Protein AF-A0A257YH08-F1 (afdb_monomer_lite)

Foldseek 3Di:
DDDDDDDDPDPPPPPPPPPPPCLAAPCVVLLVLLLLLLLLVVLQVVLVQLFWQFAPPPCVNVVSLVVSQVVRVVRNHDNVRSVVSNVVSNVVNVVVLCVLVCVLVPDDDLVVSLVSLVVSLVVSLVSLVVLCVDPVSVVGTPPDGDSPPSSVVSSVVVNVVSVVVPDDD

Secondary structure (DSSP, 8-state):
--------------------------HHHHHHHHHHHHHHHHHHHHHHHTT-EE---TTHHHHHHHHHHHHHHHTT--HHHHHHHHHHHHHHHHHHHHHHHHGGGG--SHHHHHHHHHHHHHHHHHHHHHHHHSTTGGGTEETTS-TTHHHHHHHHHHHHHHHHHT---

Radius of gyration: 27.91 Å; chains: 1; bounding box: 84×29×98 Å

Structure (mmCIF, N/CA/C/O backbone):
data_AF-A0A257YH08-F1
#
_entry.id   AF-A0A257YH08-F1
#
loop_
_atom_site.group_PDB
_atom_site.id
_atom_site.type_symbol
_atom_site.label_atom_id
_atom_site.label_alt_id
_atom_site.label_comp_id
_atom_site.label_asym_id
_atom_site.label_entity_id
_atom_site.label_seq_id
_atom_site.pdbx_PDB_ins_code
_atom_site.Cartn_x
_atom_site.Cartn_y
_atom_site.Cartn_z
_atom_site.occupancy
_atom_site.B_iso_or_equiv
_atom_site.auth_seq_id
_atom_site.auth_comp_id
_atom_site.auth_asym_id
_atom_site.auth_atom_id
_atom_site.pdbx_PDB_model_num
ATOM 1 N N . MET A 1 1 ? 56.933 15.495 -69.573 1.00 39.19 1 MET A N 1
ATOM 2 C CA . MET A 1 1 ? 57.792 15.707 -68.384 1.00 39.19 1 MET A CA 1
ATOM 3 C C . MET A 1 1 ? 56.895 16.272 -67.289 1.00 39.19 1 MET A C 1
ATOM 5 O O . MET A 1 1 ? 56.288 17.299 -67.522 1.00 39.19 1 MET A O 1
ATOM 9 N N . ARG A 1 2 ? 56.463 15.419 -66.350 1.00 40.62 2 ARG A N 1
ATOM 10 C CA . ARG A 1 2 ? 56.891 15.380 -64.932 1.00 40.62 2 ARG A CA 1
ATOM 11 C C . ARG A 1 2 ? 56.493 16.626 -64.122 1.00 40.62 2 ARG A C 1
ATOM 13 O O . ARG A 1 2 ? 57.029 17.695 -64.365 1.00 40.62 2 ARG A O 1
ATOM 20 N N . GLY A 1 3 ? 55.645 16.417 -63.110 1.00 36.88 3 GLY A N 1
ATOM 21 C CA . GLY A 1 3 ? 55.400 17.361 -62.016 1.00 36.88 3 GLY A CA 1
ATOM 22 C C . GLY A 1 3 ? 54.177 16.992 -61.170 1.00 36.88 3 GLY A C 1
ATOM 23 O O . GLY A 1 3 ? 53.113 17.558 -61.372 1.00 36.88 3 GLY A O 1
ATOM 24 N N . ILE A 1 4 ? 54.330 16.021 -60.264 1.00 46.62 4 ILE A N 1
ATOM 25 C CA . ILE A 1 4 ? 53.378 15.654 -59.199 1.00 46.62 4 ILE A CA 1
ATOM 26 C C . ILE A 1 4 ? 53.856 16.317 -57.901 1.00 46.62 4 ILE A C 1
ATOM 28 O O . ILE A 1 4 ? 54.990 16.039 -57.518 1.00 46.62 4 ILE A O 1
ATOM 32 N N . THR A 1 5 ? 52.997 17.075 -57.205 1.00 43.06 5 THR A N 1
ATOM 33 C CA . THR A 1 5 ? 53.038 17.318 -55.737 1.00 43.06 5 THR A CA 1
ATOM 34 C C . THR A 1 5 ? 51.740 18.039 -55.333 1.00 43.06 5 THR A C 1
ATOM 36 O O . THR A 1 5 ? 51.463 19.104 -55.864 1.00 43.06 5 THR A O 1
ATOM 39 N N . GLY A 1 6 ? 50.802 17.421 -54.599 1.00 37.12 6 GLY A N 1
ATOM 40 C CA . GLY A 1 6 ? 50.753 17.354 -53.122 1.00 37.12 6 GLY A CA 1
ATOM 41 C C . GLY A 1 6 ? 49.964 18.570 -52.584 1.00 37.12 6 GLY A C 1
ATOM 42 O O . GLY A 1 6 ? 50.273 19.682 -52.969 1.00 37.12 6 GLY A O 1
ATOM 43 N N . ALA A 1 7 ? 48.922 18.498 -51.753 1.00 40.50 7 ALA A N 1
ATOM 44 C CA . ALA A 1 7 ? 48.594 17.555 -50.696 1.00 40.50 7 ALA A CA 1
ATOM 45 C C . ALA A 1 7 ? 47.072 17.537 -50.431 1.00 40.50 7 ALA A C 1
ATOM 47 O O . ALA A 1 7 ? 46.417 18.578 -50.424 1.00 40.50 7 ALA A O 1
ATOM 48 N N . ILE A 1 8 ? 46.526 16.347 -50.174 1.00 44.75 8 ILE A N 1
ATOM 49 C CA . ILE A 1 8 ? 45.181 16.154 -49.623 1.00 44.75 8 ILE A CA 1
ATOM 50 C C . ILE A 1 8 ? 45.307 16.290 -48.104 1.00 44.75 8 ILE A C 1
ATOM 52 O O . ILE A 1 8 ? 45.960 15.467 -47.462 1.00 44.75 8 ILE A O 1
ATOM 56 N N . ALA A 1 9 ? 44.706 17.330 -47.530 1.00 42.09 9 ALA A N 1
ATOM 57 C CA . ALA A 1 9 ? 44.557 17.449 -46.087 1.00 42.09 9 ALA A CA 1
ATOM 58 C C . ALA A 1 9 ? 43.444 16.494 -45.628 1.00 42.09 9 ALA A C 1
ATOM 60 O O . ALA A 1 9 ? 42.257 16.786 -45.759 1.00 42.09 9 ALA A O 1
ATOM 61 N N . LEU A 1 10 ? 43.837 15.326 -45.119 1.00 41.69 10 LEU A N 1
ATOM 62 C CA . LEU A 1 10 ? 42.963 14.448 -44.346 1.00 41.69 10 LEU A CA 1
ATOM 63 C C . LEU A 1 10 ? 42.656 15.137 -43.013 1.00 41.69 10 LEU A C 1
ATOM 65 O O . LEU A 1 10 ? 43.484 15.172 -42.103 1.00 41.69 10 LEU A O 1
ATOM 69 N N . VAL A 1 11 ? 41.459 15.711 -42.915 1.00 43.44 11 VAL A N 1
ATOM 70 C CA . VAL A 1 11 ? 40.880 16.165 -41.651 1.00 43.44 11 VAL A CA 1
ATOM 71 C C . VAL A 1 11 ? 40.491 14.916 -40.862 1.00 43.44 11 VAL A C 1
ATOM 73 O O . VAL A 1 11 ? 39.406 14.364 -41.026 1.00 43.44 11 VAL A O 1
ATOM 76 N N . SER A 1 12 ? 41.411 14.437 -40.029 1.00 43.88 12 SER A N 1
ATOM 77 C CA . SER A 1 12 ? 41.126 13.432 -39.007 1.00 43.88 12 SER A CA 1
ATOM 78 C C . SER A 1 12 ? 40.361 14.091 -37.864 1.00 43.88 12 SER A C 1
ATOM 80 O O . SER A 1 12 ? 40.939 14.459 -36.842 1.00 43.88 12 SER A O 1
ATOM 82 N N . THR A 1 13 ? 39.048 14.248 -38.020 1.00 48.97 13 THR A N 1
ATOM 83 C CA . THR A 1 13 ? 38.168 14.515 -36.882 1.00 48.97 13 THR A CA 1
ATOM 84 C C . THR A 1 13 ? 38.040 13.207 -36.105 1.00 48.97 13 THR A C 1
ATOM 86 O O . THR A 1 13 ? 37.199 12.365 -36.418 1.00 48.97 13 THR A O 1
ATOM 89 N N . LEU A 1 14 ? 38.909 13.003 -35.108 1.00 44.12 14 LEU A N 1
ATOM 90 C CA . LEU A 1 14 ? 38.637 12.045 -34.041 1.00 44.12 14 LEU A CA 1
ATOM 91 C C . LEU A 1 14 ? 37.350 12.513 -33.356 1.00 44.12 14 LEU A C 1
ATOM 93 O O . LEU A 1 14 ? 37.364 13.409 -32.514 1.00 44.12 14 LEU A O 1
ATOM 97 N N . ALA A 1 15 ? 36.221 11.926 -33.747 1.00 48.53 15 ALA A N 1
ATOM 98 C CA . ALA A 1 15 ? 35.033 11.942 -32.922 1.00 48.53 15 ALA A CA 1
ATOM 99 C C . ALA A 1 15 ? 35.428 11.290 -31.596 1.00 48.53 15 ALA A C 1
ATOM 101 O O . ALA A 1 15 ? 35.769 10.106 -31.551 1.00 48.53 15 ALA A O 1
ATOM 102 N N . ALA A 1 16 ? 35.441 12.087 -30.530 1.00 46.88 16 ALA A N 1
ATOM 103 C CA . ALA A 1 16 ? 35.523 11.589 -29.174 1.00 46.88 16 ALA A CA 1
ATOM 104 C C . ALA A 1 16 ? 34.315 10.673 -28.950 1.00 46.88 16 ALA A C 1
ATOM 106 O O . ALA A 1 16 ? 33.218 11.137 -28.630 1.00 46.88 16 ALA A O 1
ATOM 107 N N . PHE A 1 17 ? 34.521 9.372 -29.163 1.00 40.88 17 PHE A N 1
ATOM 108 C CA . PHE A 1 17 ? 33.667 8.318 -28.647 1.00 40.88 17 PHE A CA 1
ATOM 109 C C . PHE A 1 17 ? 33.675 8.479 -27.129 1.00 40.88 17 PHE A C 1
ATOM 111 O O . PHE A 1 17 ? 34.560 7.989 -26.432 1.00 40.88 17 PHE A O 1
ATOM 118 N N . HIS A 1 18 ? 32.711 9.236 -26.620 1.00 44.03 18 HIS A N 1
ATOM 119 C CA . HIS A 1 18 ? 32.308 9.104 -25.238 1.00 44.03 18 HIS A CA 1
ATOM 120 C C . HIS A 1 18 ? 31.678 7.715 -25.156 1.00 44.03 18 HIS A C 1
ATOM 122 O O . HIS A 1 18 ? 30.672 7.490 -25.836 1.00 44.03 18 HIS A O 1
ATOM 128 N N . PRO A 1 19 ? 32.244 6.756 -24.403 1.00 44.22 19 PRO A N 1
ATOM 129 C CA . PRO A 1 19 ? 31.483 5.566 -24.088 1.00 44.22 19 PRO A CA 1
ATOM 130 C C . PRO A 1 19 ? 30.234 6.062 -23.361 1.00 44.22 19 PRO A C 1
ATOM 132 O O . PRO A 1 19 ? 30.333 6.696 -22.308 1.00 44.22 19 PRO A O 1
ATOM 135 N N . ALA A 1 20 ? 29.062 5.836 -23.960 1.00 48.38 20 ALA A N 1
ATOM 136 C CA . ALA A 1 20 ? 27.812 5.904 -23.229 1.00 48.38 20 ALA A CA 1
ATOM 137 C C . ALA A 1 20 ? 28.041 5.076 -21.967 1.00 48.38 20 ALA A C 1
ATOM 139 O O . ALA A 1 20 ? 28.377 3.893 -22.047 1.00 48.38 20 ALA A O 1
ATOM 140 N N . ARG A 1 21 ? 27.999 5.732 -20.806 1.00 45.47 21 ARG A N 1
ATOM 141 C CA . ARG A 1 21 ? 28.083 5.053 -19.521 1.00 45.47 21 ARG A CA 1
ATOM 142 C C . ARG A 1 21 ? 27.006 3.976 -19.573 1.00 45.47 21 ARG A C 1
ATOM 144 O O . ARG A 1 21 ? 25.831 4.324 -19.629 1.00 45.47 21 ARG A O 1
ATOM 151 N N . ALA A 1 22 ? 27.412 2.709 -19.616 1.00 47.81 22 ALA A N 1
ATOM 152 C CA . ALA A 1 22 ? 26.524 1.589 -19.368 1.00 47.81 22 ALA A CA 1
ATOM 153 C C . ALA A 1 22 ? 26.071 1.741 -17.912 1.00 47.81 22 ALA A C 1
ATOM 155 O O . ALA A 1 22 ? 26.718 1.258 -16.985 1.00 47.81 22 ALA A O 1
ATOM 156 N N . GLN A 1 23 ? 25.049 2.566 -17.695 1.00 60.62 23 GLN A N 1
ATOM 157 C CA . GLN A 1 23 ? 24.298 2.567 -16.458 1.00 60.62 23 GLN A CA 1
ATOM 158 C C . GLN A 1 23 ? 23.524 1.260 -16.528 1.00 60.62 23 GLN A C 1
ATOM 160 O O . GLN A 1 23 ? 22.521 1.185 -17.221 1.00 60.62 23 GLN A O 1
ATOM 165 N N . GLY A 1 24 ? 24.099 0.196 -15.964 1.00 71.31 24 GLY A N 1
ATOM 166 C CA . GLY A 1 24 ? 23.381 -1.066 -15.846 1.00 71.31 24 GLY A CA 1
ATOM 167 C C . GLY A 1 24 ? 22.095 -0.855 -15.053 1.00 71.31 24 GLY A C 1
ATOM 168 O O . GLY A 1 24 ? 22.001 0.104 -14.287 1.00 71.31 24 GLY A O 1
ATOM 169 N N . ALA A 1 25 ? 21.146 -1.765 -15.247 1.00 83.75 25 ALA A N 1
ATOM 170 C CA . ALA A 1 25 ? 19.861 -1.812 -14.563 1.00 83.75 25 ALA A CA 1
ATOM 171 C C . ALA A 1 25 ? 19.877 -1.249 -13.125 1.00 83.75 25 ALA A C 1
ATOM 173 O O . ALA A 1 25 ? 20.565 -1.770 -12.237 1.00 83.75 25 ALA A O 1
ATOM 174 N N . ASP A 1 26 ? 19.076 -0.208 -12.887 1.00 91.12 26 ASP A N 1
ATOM 175 C CA . ASP A 1 26 ? 18.885 0.409 -11.573 1.00 91.12 26 ASP A CA 1
ATOM 176 C C . ASP A 1 26 ? 17.718 -0.261 -10.834 1.00 91.12 26 ASP A C 1
ATOM 178 O O . ASP A 1 26 ? 16.609 0.266 -10.689 1.00 91.12 26 ASP A O 1
ATOM 182 N N . TYR A 1 27 ? 17.981 -1.477 -10.358 1.00 89.31 27 TYR A N 1
ATOM 183 C CA . TYR A 1 27 ? 17.014 -2.261 -9.589 1.00 89.31 27 TYR A CA 1
ATOM 184 C C . TYR A 1 27 ? 16.624 -1.603 -8.259 1.00 89.31 27 TYR A C 1
ATOM 186 O O . TYR A 1 27 ? 15.568 -1.922 -7.714 1.00 89.31 27 TYR A O 1
ATOM 194 N N . LEU A 1 28 ? 17.455 -0.708 -7.714 1.00 89.81 28 LEU A N 1
ATOM 195 C CA . LEU A 1 28 ? 17.150 -0.020 -6.459 1.00 89.81 28 LEU A CA 1
ATOM 196 C C . LEU A 1 28 ? 16.097 1.060 -6.691 1.00 89.81 28 LEU A C 1
ATOM 198 O O . LEU A 1 28 ? 15.061 1.040 -6.024 1.00 89.81 28 LEU A O 1
ATOM 202 N N . ALA A 1 29 ? 16.308 1.930 -7.682 1.00 88.69 29 ALA A N 1
ATOM 203 C CA . ALA A 1 29 ? 15.332 2.953 -8.042 1.00 88.69 29 ALA A CA 1
ATOM 204 C C . ALA A 1 29 ? 13.998 2.331 -8.478 1.00 88.69 29 ALA A C 1
ATOM 206 O O . ALA A 1 29 ? 12.931 2.763 -8.033 1.00 88.69 29 ALA A O 1
ATOM 207 N N . PHE A 1 30 ? 14.040 1.269 -9.294 1.00 93.75 30 PHE A N 1
ATOM 208 C CA . PHE A 1 30 ? 12.817 0.566 -9.673 1.00 93.75 30 PHE A CA 1
ATOM 209 C C . PHE A 1 30 ? 12.165 -0.157 -8.484 1.00 93.75 30 PHE A C 1
ATOM 211 O O . PHE A 1 30 ? 10.942 -0.165 -8.363 1.00 93.75 30 PHE A O 1
ATOM 218 N N . GLY A 1 31 ? 12.959 -0.723 -7.573 1.00 92.06 31 GLY A N 1
ATOM 219 C CA . GLY A 1 31 ? 12.463 -1.364 -6.359 1.00 92.06 31 GLY A CA 1
ATOM 220 C C . GLY A 1 31 ? 11.695 -0.408 -5.447 1.00 92.06 31 GLY A C 1
ATOM 221 O O . GLY A 1 31 ? 10.647 -0.783 -4.922 1.00 92.06 31 GLY A O 1
ATOM 222 N N . ASP A 1 32 ? 12.164 0.828 -5.284 1.00 90.88 32 ASP A N 1
ATOM 223 C CA . ASP A 1 32 ? 11.441 1.844 -4.514 1.00 90.88 32 ASP A CA 1
ATOM 224 C C . ASP A 1 32 ? 10.157 2.289 -5.225 1.00 90.88 32 ASP A C 1
ATOM 226 O O . ASP A 1 32 ? 9.101 2.362 -4.594 1.00 90.88 32 ASP A O 1
ATOM 230 N N . HIS A 1 33 ? 10.194 2.446 -6.551 1.00 90.75 33 HIS A N 1
ATOM 231 C CA . HIS A 1 33 ? 8.989 2.711 -7.338 1.00 90.75 33 HIS A CA 1
ATOM 232 C C . HIS A 1 33 ? 7.949 1.581 -7.227 1.00 90.75 33 HIS A C 1
ATOM 234 O O . HIS A 1 33 ? 6.758 1.843 -7.060 1.00 90.75 33 HIS A O 1
ATOM 240 N N . ALA A 1 34 ? 8.385 0.319 -7.266 1.00 92.44 34 ALA A N 1
ATOM 241 C CA . ALA A 1 34 ? 7.513 -0.843 -7.115 1.00 92.44 34 ALA A CA 1
ATOM 242 C C . ALA A 1 34 ? 6.834 -0.881 -5.735 1.00 9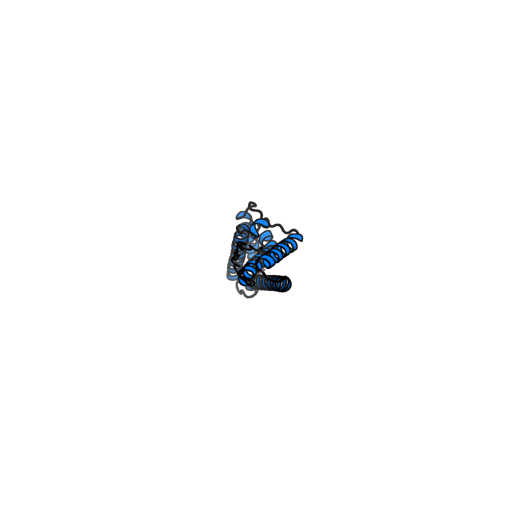2.44 34 ALA A C 1
ATOM 244 O O . ALA A 1 34 ? 5.654 -1.228 -5.650 1.00 92.44 34 ALA A O 1
ATOM 245 N N . LYS A 1 35 ? 7.535 -0.471 -4.665 1.00 91.56 35 LYS A N 1
ATOM 246 C CA . LYS A 1 35 ? 6.932 -0.313 -3.330 1.00 91.56 35 LYS A CA 1
ATOM 247 C C . LYS A 1 35 ? 5.845 0.754 -3.339 1.00 91.56 35 LYS A C 1
ATOM 249 O O . LYS A 1 35 ? 4.771 0.515 -2.802 1.00 91.56 35 LYS A O 1
ATOM 254 N N . ASP A 1 36 ? 6.078 1.902 -3.966 1.00 89.12 36 ASP A N 1
ATOM 255 C CA . ASP A 1 36 ? 5.069 2.965 -4.024 1.00 89.12 36 ASP A CA 1
ATOM 256 C C . ASP A 1 36 ? 3.831 2.546 -4.826 1.00 89.12 36 ASP A C 1
ATOM 258 O O . ASP A 1 36 ? 2.703 2.786 -4.393 1.00 89.12 36 ASP A O 1
ATOM 262 N N . VAL A 1 37 ? 4.020 1.837 -5.942 1.00 91.06 37 VAL A N 1
ATOM 263 C CA . VAL A 1 37 ? 2.920 1.248 -6.724 1.00 91.06 37 VAL A CA 1
ATOM 264 C C . VAL A 1 37 ? 2.126 0.245 -5.884 1.00 91.06 37 VAL A C 1
ATOM 266 O O . VAL A 1 37 ? 0.898 0.330 -5.824 1.00 91.06 37 VAL A O 1
ATOM 269 N N . ALA A 1 38 ? 2.811 -0.668 -5.190 1.00 91.06 38 ALA A N 1
ATOM 270 C CA . ALA A 1 38 ? 2.182 -1.638 -4.298 1.00 91.06 38 ALA A CA 1
ATOM 271 C C . ALA A 1 38 ? 1.419 -0.957 -3.152 1.00 91.06 38 ALA A C 1
ATOM 273 O O . ALA A 1 38 ? 0.300 -1.358 -2.826 1.00 91.06 38 ALA A O 1
ATOM 274 N N . ARG A 1 39 ? 1.976 0.119 -2.581 1.00 88.69 39 ARG A N 1
ATOM 275 C CA . ARG A 1 39 ? 1.314 0.899 -1.534 1.00 88.69 39 ARG A CA 1
ATOM 276 C C . ARG A 1 39 ? 0.019 1.511 -2.021 1.00 88.69 39 ARG A C 1
ATOM 278 O O . ARG A 1 39 ? -0.978 1.410 -1.310 1.00 88.69 39 ARG A O 1
ATOM 285 N N . ILE A 1 40 ? 0.021 2.125 -3.202 1.00 88.00 40 ILE A N 1
ATOM 286 C CA . ILE A 1 40 ? -1.184 2.708 -3.798 1.00 88.00 40 ILE A CA 1
ATOM 287 C C . ILE A 1 40 ? -2.211 1.603 -4.048 1.00 88.00 40 ILE A C 1
ATOM 289 O O . ILE A 1 40 ? -3.322 1.689 -3.529 1.00 88.00 40 ILE A O 1
ATOM 293 N N . ALA A 1 41 ? -1.820 0.532 -4.746 1.00 88.44 41 ALA A N 1
ATOM 294 C CA . ALA A 1 41 ? -2.703 -0.585 -5.076 1.00 88.44 41 ALA A CA 1
ATOM 295 C C . ALA A 1 41 ? -3.374 -1.196 -3.832 1.00 88.44 41 ALA A C 1
ATOM 297 O O . ALA A 1 41 ? -4.580 -1.433 -3.836 1.00 88.44 41 ALA A O 1
ATOM 298 N N . ASN A 1 42 ? -2.619 -1.381 -2.745 1.00 88.12 42 ASN A N 1
ATOM 299 C CA . ASN A 1 42 ? -3.136 -1.945 -1.497 1.00 88.12 42 ASN A CA 1
ATOM 300 C C . ASN A 1 42 ? -3.974 -0.952 -0.667 1.00 88.12 42 ASN A C 1
ATOM 302 O O . ASN A 1 42 ? -4.721 -1.358 0.218 1.00 88.12 42 ASN A O 1
ATOM 306 N N . SER A 1 43 ? -3.857 0.355 -0.921 1.00 84.25 43 SER A N 1
ATOM 307 C CA . SER A 1 43 ? -4.527 1.380 -0.108 1.00 84.25 43 SER A CA 1
ATOM 308 C C . SER A 1 43 ? -5.802 1.932 -0.740 1.00 84.25 43 SER A C 1
ATOM 310 O O . SER A 1 43 ? -6.602 2.510 -0.012 1.00 84.25 43 SER A O 1
ATOM 312 N N . ILE A 1 44 ? -6.032 1.754 -2.050 1.00 78.12 44 ILE A N 1
ATOM 313 C CA . ILE A 1 44 ? -7.203 2.325 -2.749 1.00 78.12 44 ILE A CA 1
ATOM 314 C C . ILE A 1 44 ? -8.525 1.949 -2.058 1.00 78.12 44 ILE A C 1
ATOM 316 O O . ILE A 1 44 ? -9.344 2.825 -1.776 1.00 78.12 44 ILE A O 1
ATOM 320 N N . GLY A 1 45 ? -8.707 0.672 -1.706 1.00 75.56 45 GLY A N 1
ATOM 321 C CA . GLY A 1 45 ? -9.919 0.204 -1.023 1.00 75.56 45 GLY A CA 1
ATOM 322 C C . GLY A 1 45 ? -10.064 0.744 0.405 1.00 75.56 45 GLY A C 1
ATOM 323 O O . GLY A 1 45 ? -11.140 1.199 0.794 1.00 75.56 45 GLY A O 1
ATOM 324 N N . THR A 1 46 ? -8.977 0.737 1.181 1.00 80.94 46 THR A N 1
ATOM 325 C CA . THR A 1 46 ? -8.990 1.165 2.590 1.00 80.94 46 THR A CA 1
ATOM 326 C C . THR A 1 46 ? -9.120 2.678 2.736 1.00 80.94 46 THR A C 1
ATOM 328 O O . THR A 1 46 ? -9.852 3.159 3.591 1.00 80.94 46 THR A O 1
ATOM 331 N N . CYS A 1 47 ? -8.468 3.464 1.883 1.00 81.31 47 CYS A N 1
ATOM 332 C CA . CYS A 1 47 ? -8.576 4.918 1.947 1.00 81.31 47 CYS A CA 1
ATOM 333 C C . CYS A 1 47 ? -10.005 5.393 1.652 1.00 81.31 47 CYS A C 1
ATOM 335 O O . CYS A 1 47 ? -10.492 6.310 2.316 1.00 81.31 47 CYS A O 1
ATOM 337 N N . LYS A 1 48 ? -10.722 4.715 0.745 1.00 79.00 48 LYS A N 1
ATOM 338 C CA . LYS A 1 48 ? -12.136 5.003 0.471 1.00 79.00 48 LYS A CA 1
ATOM 339 C C . LYS A 1 48 ? -13.028 4.802 1.700 1.00 79.00 48 LYS A C 1
ATOM 341 O O . LYS A 1 48 ? -13.890 5.638 1.964 1.00 79.00 48 LYS A O 1
ATOM 346 N N . SER A 1 49 ? -12.811 3.745 2.489 1.00 75.69 49 SER A N 1
ATOM 347 C CA . SER A 1 49 ? -13.592 3.509 3.717 1.00 75.69 49 SER A CA 1
ATOM 348 C C . SER A 1 49 ? -13.297 4.521 4.832 1.00 75.69 49 SER A C 1
ATOM 350 O O . SER A 1 49 ? -14.136 4.723 5.708 1.00 75.69 49 SER A O 1
ATOM 352 N N . LEU A 1 50 ? -12.153 5.207 4.763 1.00 73.12 50 LEU A N 1
ATOM 353 C CA . LEU A 1 50 ? -11.777 6.311 5.653 1.00 73.12 50 LEU A CA 1
ATOM 354 C C . LEU A 1 50 ? -12.241 7.690 5.161 1.00 73.12 50 LEU A C 1
ATOM 356 O O . LEU A 1 50 ? -11.945 8.701 5.795 1.00 73.12 50 LEU A O 1
ATOM 360 N N . GLY A 1 51 ? -12.981 7.745 4.052 1.00 70.94 51 GLY A N 1
ATOM 361 C CA . GLY A 1 51 ? -13.529 8.985 3.505 1.00 70.94 51 GLY A CA 1
ATOM 362 C C . GLY A 1 51 ? -12.587 9.747 2.573 1.00 70.94 51 GLY A C 1
ATOM 363 O O .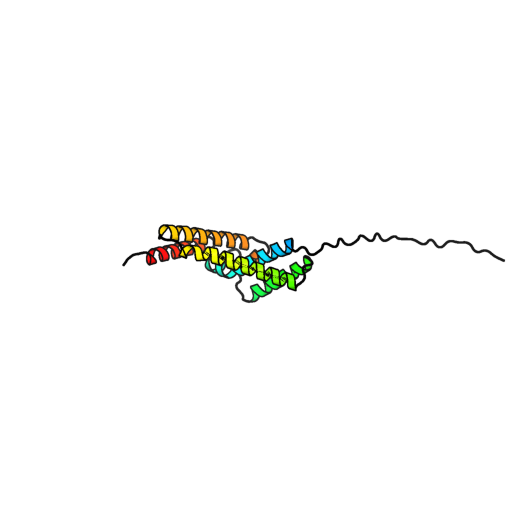 GLY A 1 51 ? -12.896 10.880 2.209 1.00 70.94 51 GLY A O 1
ATOM 364 N N . TYR A 1 52 ? -11.470 9.147 2.152 1.00 74.81 52 TYR A N 1
ATOM 365 C CA . TYR A 1 52 ? -10.680 9.693 1.051 1.00 74.81 52 TYR A CA 1
ATOM 366 C C . TYR A 1 52 ? -11.396 9.410 -0.274 1.00 74.81 52 TYR A C 1
ATOM 368 O O . TYR A 1 52 ? -11.810 8.282 -0.538 1.00 74.81 52 TYR A O 1
ATOM 376 N N . ASP A 1 53 ? -11.519 10.427 -1.126 1.00 78.31 53 ASP A N 1
ATOM 377 C CA . ASP A 1 53 ? -12.017 10.253 -2.492 1.00 78.31 53 ASP A CA 1
ATOM 378 C C . ASP A 1 53 ? -10.902 9.653 -3.354 1.00 78.31 53 ASP A C 1
ATOM 380 O O . ASP A 1 53 ? -9.974 10.349 -3.774 1.00 78.31 53 ASP A O 1
ATOM 384 N N . VAL A 1 54 ? -10.953 8.336 -3.544 1.00 76.75 54 VAL A N 1
ATOM 385 C CA . VAL A 1 54 ? -9.971 7.581 -4.324 1.00 76.75 54 VAL A CA 1
ATOM 386 C C . VAL A 1 54 ? -10.638 7.013 -5.568 1.00 76.75 54 VAL A C 1
ATOM 388 O O . VAL A 1 54 ? -11.737 6.465 -5.493 1.00 76.75 54 VAL A O 1
ATOM 391 N N . ASP A 1 55 ? -9.964 7.132 -6.711 1.00 79.62 55 ASP A N 1
ATOM 392 C CA . ASP A 1 55 ? -10.367 6.473 -7.949 1.00 79.62 55 ASP A CA 1
ATOM 393 C C . ASP A 1 55 ? -10.218 4.953 -7.792 1.00 79.62 55 ASP A C 1
ATOM 395 O O . ASP A 1 55 ? -9.109 4.421 -7.775 1.00 79.62 55 ASP A O 1
ATOM 399 N N . ASP A 1 56 ? -11.347 4.261 -7.640 1.00 76.38 56 ASP A N 1
ATOM 400 C CA . ASP A 1 56 ? -11.427 2.808 -7.491 1.00 76.38 56 ASP A CA 1
ATOM 401 C C . ASP A 1 56 ? -11.965 2.113 -8.746 1.00 76.38 56 ASP A C 1
ATOM 403 O O . ASP A 1 56 ? -12.450 0.979 -8.686 1.00 76.38 56 ASP A O 1
ATOM 407 N N . ARG A 1 57 ? -11.876 2.775 -9.908 1.00 84.50 57 ARG A N 1
ATOM 408 C CA . ARG A 1 57 ? -12.198 2.136 -11.185 1.00 84.50 57 ARG A CA 1
ATOM 409 C C . ARG A 1 57 ? -11.336 0.876 -11.362 1.00 84.50 57 ARG A C 1
ATOM 411 O O . ARG A 1 57 ? -10.129 0.936 -11.124 1.00 84.50 57 ARG A O 1
ATOM 418 N N . PRO A 1 58 ? -11.899 -0.244 -11.856 1.00 76.81 58 PRO A N 1
ATOM 419 C CA . PRO A 1 58 ? -11.149 -1.489 -12.050 1.00 76.81 58 PRO A CA 1
ATOM 420 C C . PRO A 1 58 ? -9.860 -1.325 -12.870 1.00 76.81 58 PRO A C 1
ATOM 422 O O . PRO A 1 58 ? -8.894 -2.047 -12.656 1.00 76.81 58 PRO A O 1
ATOM 425 N N . GLN A 1 59 ? -9.836 -0.348 -13.780 1.00 86.50 59 GLN A N 1
ATOM 426 C CA . GLN A 1 59 ? -8.711 -0.065 -14.670 1.00 86.50 59 GLN A CA 1
ATOM 427 C C . GLN A 1 59 ? -7.520 0.604 -13.969 1.00 86.50 59 GLN A C 1
ATOM 429 O O . GLN A 1 59 ? -6.422 0.590 -14.514 1.00 86.50 59 GLN A O 1
ATOM 434 N N . VAL A 1 60 ? -7.692 1.169 -12.770 1.00 85.12 60 VAL A N 1
ATOM 435 C CA . VAL A 1 60 ? -6.616 1.884 -12.059 1.00 85.12 60 VAL A CA 1
ATOM 436 C C . VAL A 1 60 ? -5.426 0.970 -11.769 1.00 85.12 60 VAL A C 1
ATOM 438 O O . VAL A 1 60 ? -4.278 1.397 -11.873 1.00 85.12 60 VAL A O 1
ATOM 441 N N . LEU A 1 61 ? -5.676 -0.304 -11.453 1.00 84.56 61 LEU A N 1
ATOM 442 C CA . LEU A 1 61 ? -4.605 -1.275 -11.217 1.00 84.56 61 LEU A CA 1
ATOM 443 C C . LEU A 1 61 ? -3.817 -1.586 -12.497 1.00 84.56 61 LEU A C 1
ATOM 445 O O . LEU A 1 61 ? -2.590 -1.699 -12.446 1.00 84.56 61 LEU A O 1
ATOM 449 N N . ASP A 1 62 ? -4.500 -1.665 -13.640 1.00 88.94 62 ASP A N 1
ATOM 450 C CA . ASP A 1 62 ? -3.860 -1.856 -14.943 1.00 88.94 62 ASP A CA 1
ATOM 451 C C . ASP A 1 62 ? -3.051 -0.612 -15.344 1.00 88.94 62 ASP A C 1
ATOM 453 O O . ASP A 1 62 ? -1.896 -0.728 -15.753 1.00 88.94 62 ASP A O 1
ATOM 457 N N . GLU A 1 63 ? -3.600 0.590 -15.136 1.00 89.94 63 GLU A N 1
ATOM 458 C CA . GLU A 1 63 ? -2.911 1.864 -15.381 1.00 89.94 63 GLU A CA 1
ATOM 459 C C . GLU A 1 63 ? -1.642 2.005 -14.517 1.00 89.94 63 GLU A C 1
ATOM 461 O O . GLU A 1 63 ? -0.581 2.389 -15.021 1.00 89.94 63 GLU A O 1
ATOM 466 N N . LEU A 1 64 ? -1.720 1.650 -13.228 1.00 89.19 64 LEU A N 1
ATOM 467 C CA . LEU A 1 64 ? -0.582 1.632 -12.303 1.00 89.19 64 LEU A CA 1
ATOM 468 C C . LEU A 1 64 ? 0.506 0.659 -12.760 1.00 89.19 64 LEU A C 1
ATOM 470 O O . LEU A 1 64 ? 1.687 1.020 -12.777 1.00 89.19 64 LEU A O 1
ATOM 474 N N . ARG A 1 65 ? 0.116 -0.556 -13.161 1.00 90.44 65 ARG A N 1
ATOM 475 C CA . ARG A 1 65 ? 1.043 -1.552 -13.705 1.00 90.44 65 ARG A CA 1
ATOM 476 C C . ARG A 1 65 ? 1.727 -1.026 -14.963 1.00 90.44 65 ARG A C 1
ATOM 478 O O . ARG A 1 65 ? 2.946 -1.119 -15.073 1.00 90.44 65 ARG A O 1
ATOM 485 N N . ASP A 1 66 ? 0.976 -0.443 -15.888 1.00 92.50 66 ASP A N 1
ATOM 486 C CA . ASP A 1 66 ? 1.514 0.085 -17.140 1.00 92.50 66 ASP A CA 1
ATOM 487 C C . ASP A 1 66 ? 2.489 1.248 -16.919 1.00 92.50 66 ASP A C 1
ATOM 489 O O . ASP A 1 66 ? 3.516 1.337 -17.597 1.00 92.50 66 ASP A O 1
ATOM 493 N N . ILE A 1 67 ? 2.199 2.136 -15.963 1.00 91.25 67 ILE A N 1
ATOM 494 C CA . ILE A 1 67 ? 3.134 3.189 -15.544 1.00 91.25 67 ILE A CA 1
ATOM 495 C C . ILE A 1 67 ? 4.415 2.562 -14.998 1.00 91.25 67 ILE A C 1
ATOM 497 O O . ILE A 1 67 ? 5.500 2.927 -15.448 1.00 91.25 67 ILE A O 1
ATOM 501 N N . ALA A 1 68 ? 4.296 1.592 -14.092 1.00 92.19 68 ALA A N 1
ATOM 502 C CA . ALA A 1 68 ? 5.447 0.940 -13.487 1.00 92.19 68 ALA A CA 1
ATOM 503 C C . ALA A 1 68 ? 6.332 0.244 -14.530 1.00 92.19 68 ALA A C 1
ATOM 505 O O . ALA A 1 68 ? 7.549 0.411 -14.521 1.00 92.19 68 ALA A O 1
ATOM 506 N N . LEU A 1 69 ? 5.737 -0.476 -15.483 1.00 92.88 69 LEU A N 1
ATOM 507 C CA . LEU A 1 69 ? 6.488 -1.148 -16.545 1.00 92.88 69 LEU A CA 1
ATOM 508 C C . LEU A 1 69 ? 7.196 -0.161 -17.483 1.00 92.88 69 LEU A C 1
ATOM 510 O O . LEU A 1 69 ? 8.284 -0.464 -17.965 1.00 92.88 69 LEU A O 1
ATOM 514 N N . ARG A 1 70 ? 6.641 1.036 -17.714 1.00 92.06 70 ARG A N 1
ATOM 515 C CA . ARG A 1 70 ? 7.359 2.102 -18.436 1.00 92.06 70 ARG A CA 1
ATOM 516 C C . ARG A 1 70 ? 8.539 2.645 -17.629 1.00 92.06 70 ARG A C 1
ATOM 518 O O . ARG A 1 70 ? 9.603 2.860 -18.202 1.00 92.06 70 ARG A O 1
ATOM 525 N N . THR A 1 71 ? 8.381 2.821 -16.317 1.00 91.50 71 THR A N 1
ATOM 526 C CA . THR A 1 71 ? 9.478 3.230 -15.425 1.00 91.50 71 THR A CA 1
ATOM 527 C C . THR A 1 71 ? 10.595 2.183 -15.390 1.00 91.50 71 THR A C 1
ATOM 529 O O . THR A 1 71 ? 11.766 2.549 -15.400 1.00 91.50 71 THR A O 1
ATOM 532 N N . ALA A 1 72 ? 10.258 0.889 -15.423 1.00 91.19 72 ALA A N 1
ATOM 533 C CA . ALA A 1 72 ? 11.239 -0.197 -15.486 1.00 91.19 72 ALA A CA 1
ATOM 534 C C . ALA A 1 72 ? 12.155 -0.081 -16.713 1.00 91.19 72 ALA A C 1
ATOM 536 O O . ALA A 1 72 ? 13.370 -0.187 -16.581 1.00 91.19 72 ALA A O 1
ATOM 537 N N . VAL A 1 73 ? 11.583 0.232 -17.883 1.00 89.69 73 VAL A N 1
ATOM 538 C CA . VAL A 1 73 ? 12.354 0.464 -19.117 1.00 89.69 73 VAL A CA 1
ATOM 539 C C . VAL A 1 73 ? 13.323 1.637 -18.954 1.00 89.69 73 VAL A C 1
ATOM 541 O O . VAL A 1 73 ? 14.459 1.557 -19.407 1.00 89.69 73 VAL A O 1
ATOM 544 N N . MET A 1 74 ? 12.907 2.717 -18.284 1.00 88.56 74 MET A N 1
ATOM 545 C CA . MET A 1 74 ? 13.794 3.856 -18.002 1.00 88.56 74 MET A CA 1
ATOM 546 C C . MET A 1 74 ? 14.926 3.500 -17.030 1.00 88.56 74 MET A C 1
ATOM 548 O O . MET A 1 74 ? 15.992 4.105 -17.100 1.00 88.56 74 MET A O 1
ATOM 552 N N . ALA A 1 75 ? 14.693 2.531 -16.145 1.00 90.19 75 ALA A N 1
ATOM 553 C CA . ALA A 1 75 ? 15.674 2.000 -15.207 1.00 90.19 75 ALA A CA 1
ATOM 554 C C . ALA A 1 75 ? 16.512 0.845 -15.790 1.00 90.19 75 ALA A C 1
ATOM 556 O O . ALA A 1 75 ? 17.261 0.224 -15.042 1.00 90.19 75 ALA A O 1
ATOM 557 N N . ASP A 1 76 ? 16.380 0.534 -17.087 1.00 92.56 76 ASP A N 1
ATOM 558 C CA . ASP A 1 76 ? 17.031 -0.606 -17.756 1.00 92.56 76 ASP A CA 1
ATOM 559 C C . ASP A 1 76 ? 16.738 -1.965 -17.078 1.00 92.56 76 ASP A C 1
ATOM 561 O O . ASP A 1 76 ? 17.524 -2.907 -17.134 1.00 92.56 76 ASP A O 1
ATOM 565 N N . VAL A 1 77 ? 15.579 -2.078 -16.417 1.00 93.06 77 VAL A N 1
ATOM 566 C CA . VAL A 1 77 ? 15.079 -3.320 -15.816 1.00 93.06 77 VAL A CA 1
ATOM 567 C C . VAL A 1 77 ? 14.201 -4.034 -16.838 1.00 93.06 77 VAL A C 1
ATOM 569 O O . VAL A 1 77 ? 13.230 -3.468 -17.350 1.00 93.06 77 VAL A O 1
ATOM 572 N N . ASP A 1 78 ? 14.515 -5.296 -17.133 1.00 94.06 78 ASP A N 1
ATOM 573 C CA . ASP A 1 78 ? 13.726 -6.078 -18.078 1.00 94.06 78 ASP A CA 1
ATOM 574 C C . ASP A 1 78 ? 12.300 -6.325 -17.561 1.00 94.06 78 ASP A C 1
ATOM 576 O O . ASP A 1 78 ? 12.025 -6.360 -16.358 1.00 94.06 78 ASP A O 1
ATOM 580 N N . ARG A 1 79 ? 11.369 -6.524 -18.496 1.00 93.50 79 ARG A N 1
ATOM 581 C CA . ARG A 1 79 ? 9.944 -6.643 -18.184 1.00 93.50 79 ARG A CA 1
ATOM 582 C C . ARG A 1 79 ? 9.636 -7.783 -17.210 1.00 93.50 79 ARG A C 1
ATOM 584 O O . ARG A 1 79 ? 8.788 -7.604 -16.341 1.00 93.50 79 ARG A O 1
ATOM 591 N N . GLN A 1 80 ? 10.277 -8.939 -17.358 1.00 94.62 80 GLN A N 1
ATOM 592 C CA . GLN A 1 80 ? 9.974 -10.109 -16.535 1.00 94.62 80 GLN A CA 1
ATOM 593 C C . GLN A 1 80 ? 10.432 -9.883 -15.091 1.00 94.62 80 GLN A C 1
ATOM 595 O O . GLN A 1 80 ? 9.688 -10.166 -14.145 1.00 94.62 80 GLN A O 1
ATOM 600 N N . THR A 1 81 ? 11.628 -9.321 -14.917 1.00 94.12 81 THR A N 1
ATOM 601 C CA . THR A 1 81 ? 12.133 -8.924 -13.600 1.00 94.12 81 THR A CA 1
ATOM 602 C C . THR A 1 81 ? 11.257 -7.835 -12.988 1.00 94.12 81 THR A C 1
ATOM 604 O O . THR A 1 81 ? 10.876 -7.941 -11.822 1.00 94.12 81 THR A O 1
ATOM 607 N N . ALA A 1 82 ? 10.845 -6.842 -13.779 1.00 95.06 82 ALA A N 1
ATOM 608 C CA . ALA A 1 82 ? 9.974 -5.771 -13.315 1.00 95.06 82 ALA A CA 1
ATOM 609 C C . ALA A 1 82 ? 8.612 -6.283 -12.818 1.00 95.06 82 ALA A C 1
ATOM 611 O O . ALA A 1 82 ? 8.160 -5.910 -11.736 1.00 95.06 82 ALA A O 1
ATOM 612 N N . GLU A 1 83 ? 7.970 -7.174 -13.579 1.00 94.94 83 GLU A N 1
ATOM 613 C CA . GLU A 1 83 ? 6.709 -7.813 -13.188 1.00 94.94 83 GLU A CA 1
ATOM 614 C C . GLU A 1 83 ? 6.871 -8.634 -11.902 1.00 94.94 83 GLU A C 1
ATOM 616 O O . GLU A 1 83 ? 6.026 -8.552 -11.010 1.00 94.94 83 GLU A O 1
ATOM 621 N N . THR A 1 84 ? 7.984 -9.359 -11.760 1.00 96.50 84 THR A N 1
ATOM 622 C CA . THR A 1 84 ? 8.287 -10.128 -10.542 1.00 96.50 84 THR A CA 1
ATOM 623 C C . THR A 1 84 ? 8.439 -9.210 -9.329 1.00 96.50 84 THR A C 1
ATOM 625 O O . THR A 1 84 ? 7.813 -9.440 -8.296 1.00 96.50 84 THR A O 1
ATOM 628 N N . MET A 1 85 ? 9.201 -8.123 -9.463 1.00 96.44 85 MET A N 1
ATOM 629 C CA . MET A 1 85 ? 9.399 -7.143 -8.392 1.00 96.44 85 MET A CA 1
ATOM 630 C C . MET A 1 85 ? 8.093 -6.449 -7.983 1.00 96.44 85 MET A C 1
ATOM 632 O O . MET A 1 85 ? 7.882 -6.210 -6.795 1.00 96.44 85 MET A O 1
ATOM 636 N N . LEU A 1 86 ? 7.201 -6.157 -8.936 1.00 95.25 86 LEU A N 1
ATOM 637 C CA . LEU A 1 86 ? 5.879 -5.589 -8.651 1.00 95.25 86 LEU A CA 1
ATOM 638 C C . LEU A 1 86 ? 4.993 -6.565 -7.870 1.00 95.25 86 LEU A C 1
ATOM 640 O O . LEU A 1 86 ? 4.351 -6.169 -6.897 1.00 95.25 86 LEU A O 1
ATOM 644 N N . VAL A 1 87 ? 4.983 -7.841 -8.260 1.00 94.81 87 VAL A N 1
ATOM 645 C CA . VAL A 1 87 ? 4.240 -8.888 -7.542 1.00 94.81 87 VAL A CA 1
ATOM 646 C C . VAL A 1 87 ? 4.787 -9.075 -6.128 1.00 94.81 87 VAL A C 1
ATOM 648 O O . VAL A 1 87 ? 4.009 -9.165 -5.178 1.00 94.81 87 VAL A O 1
ATOM 651 N N . ASP A 1 88 ? 6.108 -9.106 -5.965 1.00 95.50 88 ASP A N 1
ATOM 652 C CA . ASP A 1 88 ? 6.740 -9.257 -4.654 1.00 95.50 88 ASP A CA 1
ATOM 653 C C . ASP A 1 88 ? 6.480 -8.051 -3.747 1.00 95.50 88 ASP A C 1
ATOM 655 O O . ASP A 1 88 ? 6.189 -8.227 -2.562 1.00 95.50 88 ASP A O 1
ATOM 659 N N . ALA A 1 89 ? 6.535 -6.832 -4.290 1.00 94.44 89 ALA A N 1
ATOM 660 C CA . ALA A 1 89 ? 6.185 -5.622 -3.553 1.00 94.44 89 ALA A CA 1
ATOM 661 C C . ALA A 1 89 ? 4.719 -5.650 -3.094 1.00 94.44 89 ALA A C 1
ATOM 663 O O . ALA A 1 89 ? 4.439 -5.355 -1.932 1.00 94.44 89 ALA A O 1
ATOM 664 N N . LEU A 1 90 ? 3.795 -6.072 -3.966 1.00 92.12 90 LEU A N 1
ATOM 665 C CA . LEU A 1 90 ? 2.377 -6.187 -3.627 1.00 92.12 90 LEU A CA 1
ATOM 666 C C . LEU A 1 90 ? 2.129 -7.218 -2.523 1.00 92.12 90 LEU A C 1
ATOM 668 O O . LEU A 1 90 ? 1.429 -6.916 -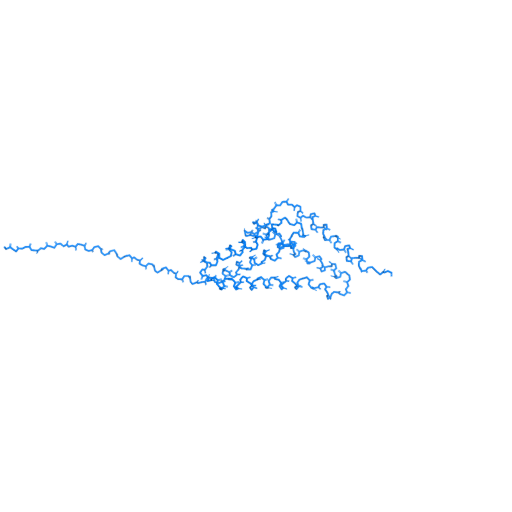1.561 1.00 92.12 90 LEU A O 1
ATOM 672 N N . LYS A 1 91 ? 2.735 -8.407 -2.620 1.00 93.06 91 LYS A N 1
ATOM 673 C CA . LYS A 1 91 ? 2.614 -9.450 -1.589 1.00 93.06 91 LYS A CA 1
ATOM 674 C C . LYS A 1 91 ? 3.126 -8.981 -0.229 1.00 93.06 91 LYS A C 1
ATOM 676 O O . LYS A 1 91 ? 2.505 -9.277 0.786 1.00 93.06 91 LYS A O 1
ATOM 681 N N . ARG A 1 92 ? 4.250 -8.257 -0.200 1.00 91.81 92 ARG A N 1
ATOM 682 C CA . ARG A 1 92 ? 4.797 -7.695 1.046 1.00 91.81 92 ARG A CA 1
ATOM 683 C C . ARG A 1 92 ? 3.841 -6.678 1.658 1.00 91.81 92 ARG A C 1
ATOM 685 O O . ARG A 1 92 ? 3.490 -6.817 2.819 1.00 91.81 92 ARG A O 1
ATOM 692 N N . GLU A 1 93 ? 3.353 -5.726 0.867 1.00 90.69 93 GLU A N 1
ATOM 693 C CA . GLU A 1 93 ? 2.399 -4.723 1.357 1.00 90.69 93 GLU A CA 1
ATOM 694 C C . GLU A 1 93 ? 1.072 -5.352 1.823 1.00 90.69 93 GLU A C 1
ATOM 696 O O . GLU A 1 93 ? 0.492 -4.892 2.807 1.00 90.69 93 GLU A O 1
ATOM 701 N N . GLN A 1 94 ? 0.599 -6.420 1.168 1.00 88.25 94 GLN A N 1
ATOM 702 C CA . GLN A 1 94 ? -0.561 -7.196 1.626 1.00 88.25 94 GLN A CA 1
ATOM 703 C C . GLN A 1 94 ? -0.289 -7.875 2.971 1.00 88.25 94 GLN A C 1
ATOM 705 O O . GLN A 1 94 ? -1.076 -7.709 3.899 1.00 88.25 94 GLN A O 1
ATOM 710 N N . SER A 1 95 ? 0.847 -8.562 3.109 1.00 88.62 95 SER A N 1
ATOM 711 C CA . SER A 1 95 ? 1.253 -9.198 4.367 1.00 88.62 95 SER A CA 1
ATOM 712 C C . SER A 1 95 ? 1.387 -8.186 5.509 1.00 88.62 95 SER A C 1
ATOM 714 O O . SER A 1 95 ? 0.987 -8.479 6.635 1.00 88.62 95 SER A O 1
ATOM 716 N N . ASP A 1 96 ? 1.927 -6.997 5.238 1.00 85.75 96 ASP A N 1
ATOM 717 C CA . ASP A 1 96 ? 2.064 -5.931 6.233 1.00 85.75 96 ASP A CA 1
ATOM 718 C C . ASP A 1 96 ? 0.687 -5.406 6.671 1.00 85.75 96 ASP A C 1
ATOM 720 O O . ASP A 1 96 ? 0.433 -5.218 7.863 1.00 85.75 96 ASP A O 1
ATOM 724 N N . ALA A 1 97 ? -0.242 -5.220 5.727 1.00 82.00 97 ALA A N 1
ATOM 725 C CA . ALA A 1 97 ? -1.614 -4.818 6.033 1.00 82.00 97 ALA A CA 1
ATOM 726 C C . ALA A 1 97 ? -2.379 -5.896 6.824 1.00 82.00 97 ALA A C 1
ATOM 728 O O . ALA A 1 97 ? -3.047 -5.587 7.815 1.00 82.00 97 ALA A O 1
ATOM 729 N N . GLU A 1 98 ? -2.260 -7.166 6.440 1.00 83.50 98 GLU A N 1
ATOM 730 C CA . GLU A 1 98 ? -2.848 -8.304 7.158 1.00 83.50 98 GLU A CA 1
ATOM 731 C C . GLU A 1 98 ? -2.296 -8.418 8.583 1.00 83.50 98 GLU A C 1
ATOM 733 O O . GLU A 1 98 ? -3.054 -8.566 9.544 1.00 83.50 98 GLU A O 1
ATOM 738 N N . PHE A 1 99 ? -0.983 -8.261 8.758 1.00 81.88 99 PHE A N 1
ATOM 739 C CA . PHE A 1 99 ? -0.378 -8.214 10.083 1.00 81.88 99 PHE A CA 1
ATOM 740 C C . PHE A 1 99 ? -0.975 -7.072 10.915 1.00 81.88 99 PHE A C 1
ATOM 742 O O . PHE A 1 99 ? -1.474 -7.305 12.015 1.00 81.88 99 PHE A O 1
ATOM 749 N N . MET A 1 100 ? -1.038 -5.855 10.368 1.00 76.31 100 MET A N 1
ATOM 750 C CA . MET A 1 100 ? -1.598 -4.696 11.074 1.00 76.31 100 MET A CA 1
ATOM 751 C C . MET A 1 100 ? -3.072 -4.872 11.473 1.00 76.31 100 MET A C 1
ATOM 753 O O . MET A 1 100 ? -3.491 -4.367 12.518 1.00 76.31 100 MET A O 1
ATOM 757 N N . THR A 1 101 ? -3.851 -5.599 10.671 1.00 72.56 101 THR A N 1
ATOM 758 C CA . THR A 1 101 ? -5.283 -5.850 10.911 1.00 72.56 101 THR A CA 1
ATOM 759 C C . THR A 1 101 ? -5.578 -7.090 11.757 1.00 72.56 101 THR A C 1
ATOM 761 O O . THR A 1 101 ? -6.658 -7.158 12.338 1.00 72.56 101 THR A O 1
ATOM 764 N N . SER A 1 102 ? -4.646 -8.039 11.884 1.00 71.19 102 SER A N 1
ATOM 765 C CA . SER A 1 102 ? -4.807 -9.257 12.704 1.00 71.19 102 SER A CA 1
ATOM 766 C C . SER A 1 102 ? -4.469 -9.053 14.186 1.00 71.19 102 SER A C 1
ATOM 768 O O . SER A 1 102 ? -4.925 -9.806 15.045 1.00 71.19 102 SER A O 1
ATOM 770 N N . LEU A 1 103 ? -3.744 -7.982 14.517 1.00 63.56 103 LEU A N 1
ATOM 771 C CA . LEU A 1 103 ? -3.332 -7.635 15.884 1.00 63.56 103 LEU A CA 1
ATOM 772 C C . LEU A 1 103 ? -4.471 -7.511 16.927 1.00 63.56 103 LEU A C 1
ATOM 774 O O . LEU A 1 103 ? -4.223 -7.850 18.084 1.00 63.56 103 LEU A O 1
ATOM 778 N N . PRO A 1 104 ? -5.712 -7.112 16.585 1.00 63.62 104 PRO A N 1
ATOM 779 C CA . PRO A 1 104 ? -6.860 -7.167 17.494 1.00 63.62 104 PRO A CA 1
ATOM 780 C C . PRO A 1 104 ? -7.209 -8.567 18.025 1.00 63.62 104 PRO A C 1
ATOM 782 O O . PRO A 1 104 ? -7.729 -8.673 19.132 1.00 63.62 104 PRO A O 1
ATOM 785 N N . ALA A 1 105 ? -6.915 -9.643 17.282 1.00 62.72 105 ALA A N 1
ATOM 786 C CA . ALA A 1 105 ? -7.318 -11.009 17.642 1.00 62.72 105 ALA A CA 1
ATOM 787 C C . ALA A 1 105 ? -6.598 -11.572 18.885 1.00 62.72 105 ALA A C 1
ATOM 789 O O . ALA A 1 105 ? -7.019 -12.585 19.439 1.00 62.72 105 ALA A O 1
ATOM 790 N N . HIS A 1 106 ? -5.522 -10.918 19.332 1.00 66.44 106 HIS A N 1
ATOM 791 C CA . HIS A 1 106 ? -4.717 -11.324 20.490 1.00 66.44 106 HIS A CA 1
ATOM 792 C C . HIS A 1 106 ? -4.883 -10.395 21.697 1.00 66.44 106 HIS A C 1
ATOM 794 O O . HIS A 1 106 ? -4.095 -10.458 22.642 1.00 66.44 106 HIS A O 1
ATOM 800 N N . ILE A 1 107 ? -5.886 -9.515 21.664 1.00 76.62 107 ILE A N 1
ATOM 801 C CA . ILE A 1 107 ? -6.138 -8.545 22.721 1.00 76.62 107 ILE A CA 1
ATOM 802 C C . ILE A 1 107 ? -7.203 -9.075 23.681 1.00 76.62 107 ILE A C 1
ATOM 804 O O . ILE A 1 107 ? -8.314 -9.410 23.288 1.00 76.62 107 ILE A O 1
ATOM 808 N N . ASP A 1 108 ? -6.840 -9.124 24.958 1.00 79.06 108 ASP A N 1
ATOM 809 C CA . ASP A 1 108 ? -7.592 -9.748 26.046 1.00 79.06 108 ASP A CA 1
ATOM 810 C C . ASP A 1 108 ? -8.553 -8.798 26.779 1.00 79.06 108 ASP A C 1
ATOM 812 O O . ASP A 1 108 ? -9.390 -9.260 27.552 1.00 79.06 108 ASP A O 1
ATOM 816 N N . THR A 1 109 ? -8.460 -7.481 26.554 1.00 82.19 109 THR A N 1
ATOM 817 C CA . THR A 1 109 ? -9.354 -6.497 27.187 1.00 82.19 109 THR A CA 1
ATOM 818 C C . THR A 1 109 ? -9.936 -5.493 26.199 1.00 82.19 109 THR A C 1
ATOM 820 O O . THR A 1 109 ? -9.308 -5.107 25.209 1.00 82.19 109 THR A O 1
ATOM 823 N N . ARG A 1 110 ? -11.145 -5.014 26.510 1.00 82.75 110 ARG A N 1
ATOM 824 C CA . ARG A 1 110 ? -11.869 -4.009 25.721 1.00 82.75 110 ARG A CA 1
ATOM 825 C C . ARG A 1 110 ? -11.074 -2.711 25.577 1.00 82.75 110 ARG A C 1
ATOM 827 O O . ARG A 1 110 ? -10.984 -2.173 24.477 1.00 82.75 110 ARG A O 1
ATOM 834 N N . GLU A 1 111 ? -10.473 -2.212 26.656 1.00 83.62 111 GLU A N 1
ATOM 835 C CA . GLU A 1 111 ? -9.701 -0.963 26.632 1.00 83.62 111 GLU A CA 1
ATOM 836 C C . GLU A 1 111 ? -8.506 -1.073 25.686 1.00 83.62 111 GLU A C 1
ATOM 838 O O . GLU A 1 111 ? -8.268 -0.179 24.873 1.00 83.62 111 GLU A O 1
ATOM 843 N N . LYS A 1 112 ? -7.782 -2.197 25.741 1.00 83.19 112 LYS A N 1
ATOM 844 C CA . LYS A 1 112 ? -6.655 -2.458 24.842 1.00 83.19 112 LYS A CA 1
ATOM 845 C C . LYS A 1 112 ? -7.119 -2.576 23.391 1.00 83.19 112 LYS A C 1
ATOM 847 O O . LYS A 1 112 ? -6.417 -2.111 22.496 1.00 83.19 112 LYS A O 1
ATOM 852 N N . LEU A 1 113 ? -8.302 -3.146 23.151 1.00 84.19 113 LEU A N 1
ATOM 853 C CA . LEU A 1 113 ? -8.862 -3.292 21.808 1.00 84.19 113 LEU A CA 1
ATOM 854 C C . LEU A 1 113 ? -9.213 -1.925 21.208 1.00 84.19 113 LEU A C 1
ATOM 856 O O . LEU A 1 113 ? -8.877 -1.659 20.056 1.00 84.19 113 LEU A O 1
ATOM 860 N N . VAL A 1 114 ? -9.805 -1.026 22.001 1.00 84.62 114 VAL A N 1
ATOM 861 C CA . VAL A 1 114 ? -10.095 0.359 21.590 1.00 84.62 114 VAL A CA 1
ATOM 862 C C . VAL A 1 114 ? -8.813 1.148 21.322 1.00 84.62 114 VAL A C 1
ATOM 864 O O . VAL A 1 114 ? -8.727 1.839 20.306 1.00 84.62 114 VAL A O 1
ATOM 867 N N . VAL A 1 115 ? -7.804 1.043 22.196 1.00 86.69 115 VAL A N 1
ATOM 868 C CA . VAL A 1 115 ? -6.493 1.684 21.980 1.00 86.69 115 VAL A CA 1
ATOM 869 C C . VAL A 1 115 ? -5.870 1.182 20.683 1.00 86.69 115 VAL A C 1
ATOM 871 O O . VAL A 1 115 ? -5.478 1.990 19.843 1.00 86.69 115 VAL A O 1
ATOM 874 N N . ARG A 1 116 ? -5.860 -0.137 20.463 1.00 84.44 116 ARG A N 1
ATOM 875 C CA . ARG A 1 116 ? -5.290 -0.704 19.244 1.00 84.44 116 ARG A CA 1
ATOM 876 C C . ARG A 1 116 ? -6.046 -0.275 17.998 1.00 84.44 116 ARG A C 1
ATOM 878 O O . ARG A 1 116 ? -5.431 0.054 16.991 1.00 84.44 116 ARG A O 1
ATOM 885 N N . PHE A 1 117 ? -7.372 -0.251 18.067 1.00 84.62 117 PHE A N 1
ATOM 886 C CA . PHE A 1 117 ? -8.197 0.206 16.960 1.00 84.62 117 PHE A CA 1
ATOM 887 C C . PHE A 1 117 ? -7.883 1.663 16.589 1.00 84.62 117 PHE A C 1
ATOM 889 O O . PHE A 1 117 ? -7.731 1.969 15.408 1.00 84.62 117 PHE A O 1
ATOM 896 N N . ARG A 1 118 ? -7.696 2.548 17.582 1.00 85.38 118 ARG A N 1
ATOM 897 C CA . ARG A 1 118 ? -7.255 3.937 17.355 1.00 85.38 118 ARG A CA 1
ATOM 898 C C . ARG A 1 118 ? -5.896 4.005 16.664 1.00 85.38 118 ARG A C 1
ATOM 900 O O . ARG A 1 118 ? -5.749 4.771 15.719 1.00 85.38 118 ARG A O 1
ATOM 907 N N . GLU A 1 119 ? -4.926 3.202 17.093 1.00 84.81 119 GLU A N 1
ATOM 908 C CA . GLU A 1 119 ? -3.600 3.148 16.460 1.00 84.81 119 GLU A CA 1
ATOM 909 C C . GLU A 1 119 ? -3.679 2.677 15.003 1.00 84.81 119 GLU A C 1
ATOM 911 O O . GLU A 1 119 ? -3.095 3.304 14.120 1.00 84.81 119 GLU A O 1
ATOM 916 N N . THR A 1 120 ? -4.438 1.611 14.730 1.00 83.25 120 THR A N 1
ATOM 917 C CA . THR A 1 120 ? -4.637 1.096 13.368 1.00 83.25 120 THR A CA 1
ATOM 918 C C . THR A 1 120 ? -5.334 2.127 12.480 1.00 83.25 120 THR A C 1
ATOM 920 O O . THR A 1 120 ? -4.920 2.339 11.341 1.00 83.25 120 THR A O 1
ATOM 923 N N . MET A 1 121 ? -6.361 2.806 12.994 1.00 83.12 121 MET A N 1
ATOM 924 C CA . MET A 1 121 ? -7.058 3.875 12.273 1.00 83.12 121 MET A CA 1
ATOM 925 C C . MET A 1 121 ? -6.146 5.075 11.999 1.00 83.12 121 MET A C 1
ATOM 927 O O . MET A 1 1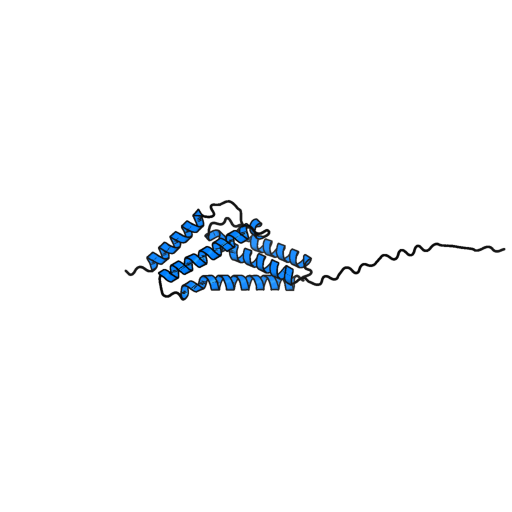21 ? -6.135 5.580 10.878 1.00 83.12 121 MET A O 1
ATOM 931 N N . SER A 1 122 ? -5.346 5.498 12.983 1.00 84.44 122 SER A N 1
ATOM 932 C CA . SER A 1 122 ? -4.364 6.578 12.818 1.00 84.44 122 SER A CA 1
ATOM 933 C C . SER A 1 122 ? -3.326 6.227 11.755 1.00 84.44 122 SER A C 1
ATOM 935 O O . SER A 1 122 ? -3.053 7.042 10.879 1.00 84.44 122 SER A O 1
ATOM 937 N N . PHE A 1 123 ? -2.798 4.998 11.778 1.00 85.25 123 PHE A N 1
ATOM 938 C CA . PHE A 1 123 ? -1.846 4.514 10.778 1.00 85.25 123 PHE A CA 1
ATOM 939 C C . PHE A 1 123 ? -2.405 4.630 9.357 1.00 85.25 123 PHE A C 1
ATOM 941 O O . PHE A 1 123 ? -1.739 5.153 8.461 1.00 85.25 123 PHE A O 1
ATOM 948 N N . TRP A 1 124 ? -3.637 4.162 9.140 1.00 84.25 124 TRP A N 1
ATOM 949 C CA . TRP A 1 124 ? -4.249 4.235 7.818 1.00 84.25 124 TRP A CA 1
ATOM 950 C C . TRP A 1 124 ? -4.580 5.669 7.403 1.00 84.25 124 TRP A C 1
ATOM 952 O O . TRP A 1 124 ? -4.384 6.007 6.239 1.00 84.25 124 TRP A O 1
ATOM 962 N N . ASN A 1 125 ? -5.010 6.525 8.331 1.00 82.81 125 ASN A N 1
ATOM 963 C CA . ASN A 1 125 ? -5.236 7.942 8.058 1.00 82.81 125 ASN A CA 1
ATOM 964 C C . ASN A 1 125 ? -3.946 8.642 7.594 1.00 82.81 125 ASN A C 1
ATOM 966 O O . ASN A 1 125 ? -3.923 9.271 6.536 1.00 82.81 125 ASN A O 1
ATOM 970 N N . ASP A 1 126 ? -2.843 8.460 8.321 1.00 83.44 126 ASP A N 1
ATOM 971 C CA . ASP A 1 126 ? -1.552 9.054 7.962 1.00 83.44 126 ASP A CA 1
ATOM 972 C C . ASP A 1 126 ? -1.054 8.530 6.610 1.00 83.44 126 ASP A C 1
ATOM 974 O O . ASP A 1 126 ? -0.604 9.299 5.756 1.00 83.44 126 ASP A O 1
ATOM 978 N N . ARG A 1 127 ? -1.206 7.223 6.366 1.00 84.44 127 ARG A N 1
ATOM 979 C CA . ARG A 1 127 ? -0.856 6.590 5.090 1.00 84.44 127 ARG A CA 1
ATOM 980 C C . ARG A 1 127 ? -1.673 7.147 3.925 1.00 84.44 127 ARG A C 1
ATOM 982 O O . ARG A 1 127 ? -1.099 7.499 2.896 1.00 84.44 127 ARG A O 1
ATOM 989 N N . CYS A 1 128 ? -2.991 7.248 4.069 1.00 82.81 128 CYS A N 1
ATOM 990 C CA . CYS A 1 128 ? -3.863 7.795 3.032 1.00 82.81 128 CYS A CA 1
ATOM 991 C C . CYS A 1 128 ? -3.576 9.283 2.780 1.00 82.81 128 CYS A C 1
ATOM 993 O O . CYS A 1 128 ? -3.558 9.715 1.627 1.00 82.81 128 CYS A O 1
ATOM 995 N N . GLY A 1 129 ? -3.260 10.052 3.828 1.00 78.62 129 GLY A N 1
ATOM 996 C CA . GLY A 1 129 ? -2.781 11.430 3.713 1.00 78.62 129 GLY A CA 1
ATOM 997 C C . GLY A 1 129 ? -1.467 11.540 2.934 1.00 78.62 129 GLY A C 1
ATOM 998 O O . GLY A 1 129 ? -1.365 12.348 2.008 1.00 78.62 129 GLY A O 1
ATOM 999 N N . ALA A 1 130 ? -0.487 10.689 3.249 1.00 79.62 130 ALA A N 1
ATOM 1000 C CA . ALA A 1 130 ? 0.792 10.643 2.546 1.00 79.62 130 ALA A CA 1
ATOM 1001 C C . ALA A 1 130 ? 0.607 10.307 1.058 1.00 79.62 130 ALA A C 1
ATOM 1003 O O . ALA A 1 130 ? 1.121 11.030 0.202 1.00 79.62 130 ALA A O 1
ATOM 1004 N N . LEU A 1 131 ? -0.200 9.288 0.738 1.00 80.38 131 LEU A N 1
ATOM 1005 C CA . LEU A 1 131 ? -0.536 8.926 -0.643 1.00 80.38 131 LEU A CA 1
ATOM 1006 C C . LEU A 1 131 ? -1.225 10.072 -1.387 1.00 80.38 131 LEU A C 1
ATOM 1008 O O . LEU A 1 131 ? -0.853 10.366 -2.521 1.00 80.38 131 LEU A O 1
ATOM 1012 N N . ALA A 1 132 ? -2.164 10.766 -0.738 1.00 74.69 132 ALA A N 1
ATOM 1013 C CA . ALA A 1 132 ? -2.844 11.924 -1.316 1.00 74.69 132 ALA A CA 1
ATOM 1014 C C . ALA A 1 132 ? -1.902 13.094 -1.633 1.00 74.69 132 ALA A C 1
ATOM 1016 O O . ALA A 1 132 ? -2.207 13.928 -2.485 1.00 74.69 132 ALA A O 1
ATOM 1017 N N . SER A 1 133 ? -0.769 13.175 -0.934 1.00 75.31 133 SER A N 1
ATOM 1018 C CA . SER A 1 133 ? 0.240 14.220 -1.117 1.00 75.31 133 SER A CA 1
ATOM 1019 C C . SER A 1 133 ? 1.406 13.823 -2.034 1.00 75.31 133 SER A C 1
ATOM 1021 O O . SER A 1 133 ? 2.155 14.701 -2.455 1.00 75.31 133 SER A O 1
ATOM 1023 N N . GLY A 1 134 ? 1.565 12.533 -2.351 1.00 73.62 134 GLY A N 1
ATOM 1024 C CA . GLY A 1 134 ? 2.661 12.012 -3.173 1.00 73.62 134 GLY A CA 1
ATOM 1025 C C . GLY A 1 134 ? 2.425 12.168 -4.680 1.00 73.62 134 GLY A C 1
ATOM 1026 O O . GLY A 1 134 ? 1.287 12.175 -5.142 1.00 73.62 134 GLY A O 1
ATOM 1027 N N . ASP A 1 135 ? 3.496 12.245 -5.472 1.00 78.44 135 ASP A N 1
ATOM 1028 C CA . ASP A 1 135 ? 3.419 12.531 -6.918 1.00 78.44 135 ASP A CA 1
ATOM 1029 C C . ASP A 1 135 ? 2.628 11.472 -7.716 1.00 78.44 135 ASP A C 1
ATOM 1031 O O . ASP A 1 135 ? 1.787 11.798 -8.556 1.00 78.44 135 ASP A O 1
ATOM 1035 N N . LEU A 1 136 ? 2.832 10.186 -7.410 1.00 78.12 136 LEU A N 1
ATOM 1036 C CA . LEU A 1 136 ? 2.074 9.097 -8.033 1.00 78.12 136 LEU A CA 1
ATOM 1037 C C . LEU A 1 136 ? 0.693 8.907 -7.383 1.00 78.12 136 LEU A C 1
ATOM 1039 O O . LEU A 1 136 ? -0.292 8.720 -8.091 1.00 78.12 136 LEU A O 1
ATOM 1043 N N . GLY A 1 137 ? 0.604 8.978 -6.051 1.00 76.38 137 GLY A N 1
ATOM 1044 C CA . GLY A 1 137 ? -0.634 8.721 -5.303 1.00 76.38 137 GLY A CA 1
ATOM 1045 C C . GLY A 1 137 ? -1.701 9.812 -5.458 1.00 76.38 137 GLY A C 1
ATOM 1046 O O . GLY A 1 137 ? -2.885 9.498 -5.569 1.00 76.38 137 GLY A O 1
ATOM 1047 N N . SER A 1 138 ? -1.301 11.082 -5.572 1.00 77.06 138 SER A N 1
ATOM 1048 C CA . SER A 1 138 ? -2.214 12.224 -5.759 1.00 77.06 138 SER A CA 1
ATOM 1049 C C . SER A 1 138 ? -3.018 12.168 -7.062 1.00 77.06 138 SER A C 1
ATOM 1051 O O . SER A 1 138 ? -4.079 12.777 -7.159 1.00 77.06 138 SER A O 1
ATOM 1053 N N . ARG A 1 139 ? -2.560 11.401 -8.060 1.00 81.00 139 ARG A N 1
ATOM 1054 C CA . ARG A 1 139 ? -3.304 11.159 -9.309 1.00 81.00 139 ARG A CA 1
ATOM 1055 C C . ARG A 1 139 ? -4.548 10.306 -9.088 1.00 81.00 139 ARG A C 1
ATOM 1057 O O . ARG A 1 139 ? -5.498 10.404 -9.857 1.00 81.00 139 ARG A O 1
ATOM 1064 N N . TYR A 1 140 ? -4.526 9.490 -8.039 1.00 77.56 140 TYR A N 1
ATOM 1065 C CA . TYR A 1 140 ? -5.585 8.544 -7.712 1.00 77.56 140 TYR A CA 1
ATOM 1066 C C . TYR A 1 140 ? -6.397 8.982 -6.496 1.00 77.56 140 TYR A C 1
ATOM 1068 O O . TYR A 1 140 ? -7.526 8.535 -6.345 1.00 77.56 140 TYR A O 1
ATOM 1076 N N . VAL A 1 141 ? -5.876 9.887 -5.661 1.00 71.88 141 VAL A N 1
ATOM 1077 C CA . VAL A 1 141 ? -6.604 10.467 -4.526 1.00 71.88 141 VAL A CA 1
ATOM 1078 C C . VAL A 1 141 ? -6.987 11.915 -4.834 1.00 71.88 141 VAL A C 1
ATOM 1080 O O . VAL A 1 141 ? -6.137 12.806 -4.861 1.00 71.88 141 VAL A O 1
ATOM 1083 N N . ARG A 1 142 ? -8.280 12.179 -5.041 1.00 65.50 142 ARG A N 1
ATOM 1084 C CA . ARG A 1 142 ? -8.787 13.531 -5.306 1.00 65.50 142 ARG A CA 1
ATOM 1085 C C . ARG A 1 142 ? -8.852 14.320 -4.001 1.00 65.50 142 ARG A C 1
ATOM 1087 O O . ARG A 1 142 ? -9.554 13.980 -3.051 1.00 65.50 142 ARG A O 1
ATOM 1094 N N . LYS A 1 143 ? -8.091 15.411 -3.948 1.00 55.84 143 LYS A N 1
ATOM 1095 C CA . LYS A 1 143 ? -8.032 16.310 -2.791 1.00 55.84 143 LYS A CA 1
ATOM 1096 C C . LYS A 1 143 ? -9.349 17.091 -2.670 1.00 55.84 143 LYS A C 1
ATOM 1098 O O . LYS A 1 143 ? -9.736 17.754 -3.627 1.00 55.84 143 LYS A O 1
ATOM 1103 N N . GLY A 1 144 ? -9.996 17.078 -1.497 1.00 54.12 144 GLY A N 1
ATOM 1104 C CA . GLY A 1 144 ? -11.065 18.043 -1.180 1.00 54.12 144 GLY A CA 1
ATOM 1105 C C . GLY A 1 144 ? -12.376 17.526 -0.574 1.00 54.12 144 GLY A C 1
ATOM 1106 O O . GLY A 1 144 ? -13.212 18.358 -0.235 1.00 54.12 144 GLY A O 1
ATOM 1107 N N . ALA A 1 145 ? -12.578 16.222 -0.366 1.00 47.56 145 ALA A N 1
ATOM 1108 C CA . ALA A 1 145 ? -13.749 15.716 0.362 1.00 47.56 145 ALA A CA 1
ATOM 1109 C C . ALA A 1 145 ? -13.410 15.454 1.850 1.00 47.56 145 ALA A C 1
ATOM 1111 O O . ALA A 1 145 ? -12.669 14.533 2.166 1.00 47.56 145 ALA A O 1
ATOM 1112 N N . ASN A 1 146 ? -13.892 16.316 2.757 1.00 50.44 146 ASN A N 1
ATOM 1113 C CA . ASN A 1 146 ? -14.057 16.133 4.217 1.00 50.44 146 ASN A CA 1
ATOM 1114 C C . ASN A 1 146 ? -13.059 15.221 4.979 1.00 50.44 146 ASN A C 1
ATOM 1116 O O . ASN A 1 146 ? -13.453 14.220 5.574 1.00 50.44 146 ASN A O 1
ATOM 1120 N N . GLN A 1 147 ? -11.782 15.606 5.050 1.00 57.66 147 GLN A N 1
ATOM 1121 C CA . GLN A 1 147 ? -10.725 14.744 5.612 1.00 57.66 147 GLN A CA 1
ATOM 1122 C C . GLN A 1 147 ? -10.704 14.547 7.151 1.00 57.66 147 GLN A C 1
ATOM 1124 O O . GLN A 1 147 ? -10.248 13.494 7.575 1.00 57.66 147 GLN A O 1
ATOM 1129 N N . PRO A 1 148 ? -11.215 15.447 8.017 1.00 52.28 148 PRO A N 1
ATOM 1130 C CA . PRO A 1 148 ? -11.311 15.148 9.461 1.00 52.28 148 PRO A CA 1
ATOM 1131 C C . PRO A 1 148 ? -12.672 14.584 9.905 1.00 52.28 148 PRO A C 1
ATOM 1133 O O . PRO A 1 148 ? -12.740 13.759 10.813 1.00 52.28 148 PRO A O 1
ATOM 1136 N N . ALA A 1 149 ? -13.769 15.022 9.275 1.00 54.72 149 ALA A N 1
ATOM 1137 C CA . ALA A 1 149 ? -15.126 14.685 9.718 1.00 54.72 149 ALA A CA 1
ATOM 1138 C C . ALA A 1 149 ? -15.509 13.224 9.426 1.00 54.72 149 ALA A C 1
ATOM 1140 O O . ALA A 1 149 ? -16.242 12.623 10.207 1.00 54.72 149 ALA A O 1
ATOM 1141 N N . ALA A 1 150 ? -15.005 12.647 8.328 1.00 65.62 150 ALA A N 1
ATOM 1142 C CA . ALA A 1 150 ? -15.245 11.244 7.996 1.00 65.62 150 ALA A CA 1
ATOM 1143 C C . ALA A 1 150 ? -14.409 10.299 8.875 1.00 65.62 150 ALA A C 1
ATOM 1145 O O . ALA A 1 150 ? -14.964 9.360 9.438 1.00 65.62 150 ALA A O 1
ATOM 1146 N N . TYR A 1 151 ? -13.114 10.585 9.058 1.00 74.38 151 TYR A N 1
ATOM 1147 C CA . TYR A 1 151 ? -12.233 9.811 9.938 1.00 74.38 151 TYR A CA 1
ATOM 1148 C C . TYR A 1 151 ? -12.785 9.728 11.365 1.00 74.38 151 TYR A C 1
ATOM 1150 O O . TYR A 1 151 ? -12.965 8.629 11.889 1.00 74.38 151 TYR A O 1
ATOM 1158 N N . GLU A 1 152 ? -13.108 10.877 11.972 1.00 77.12 152 GLU A N 1
ATOM 1159 C CA . GLU A 1 152 ? -13.588 10.914 13.355 1.00 77.12 152 GLU A CA 1
ATOM 1160 C C . GLU A 1 152 ? -14.940 10.201 13.485 1.00 77.12 152 GLU A C 1
ATOM 1162 O O . GLU A 1 152 ? -15.138 9.413 14.406 1.00 77.12 152 GLU A O 1
ATOM 1167 N N . ALA A 1 153 ? -15.854 10.379 12.524 1.00 80.25 153 ALA A N 1
ATOM 1168 C CA . ALA A 1 153 ? -17.135 9.673 12.525 1.00 80.25 153 ALA A CA 1
ATOM 1169 C C . ALA A 1 153 ? -16.973 8.145 12.401 1.00 80.25 153 ALA A C 1
ATOM 1171 O O . ALA A 1 153 ? -17.638 7.394 13.121 1.00 80.25 153 ALA A O 1
ATOM 1172 N N . VAL A 1 154 ? -16.080 7.672 11.524 1.00 78.81 154 VAL A N 1
ATOM 1173 C CA . VAL A 1 154 ? -15.786 6.239 11.356 1.00 78.81 154 VAL A CA 1
ATOM 1174 C C . VAL A 1 154 ? -15.136 5.673 12.617 1.00 78.81 154 VAL A C 1
ATOM 1176 O O . VAL A 1 154 ? -15.535 4.601 13.080 1.00 78.81 154 VAL A O 1
ATOM 1179 N N . LEU A 1 155 ? -14.182 6.401 13.204 1.00 83.88 155 LEU A N 1
ATOM 1180 C CA . LEU A 1 155 ? -13.515 6.016 14.443 1.00 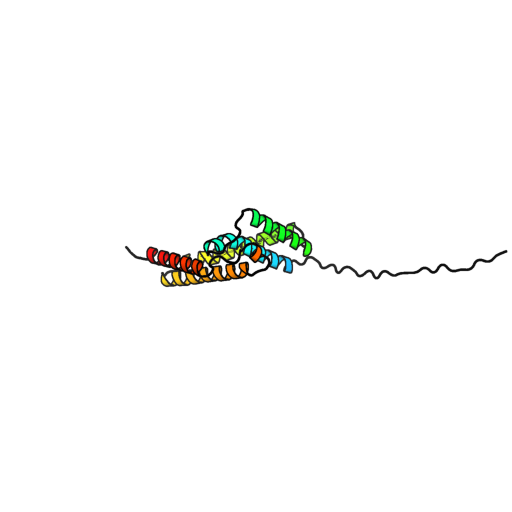83.88 155 LEU A CA 1
ATOM 1181 C C . LEU A 1 155 ? -14.521 5.877 15.591 1.00 83.88 155 LEU A C 1
ATOM 1183 O O . LEU A 1 155 ? -14.569 4.828 16.231 1.00 83.88 155 LEU A O 1
ATOM 1187 N N . GLN A 1 156 ? -15.359 6.891 15.813 1.00 86.75 156 GLN A N 1
ATOM 1188 C CA . GLN A 1 156 ? -16.363 6.881 16.880 1.00 86.75 156 GLN A CA 1
ATOM 1189 C C . GLN A 1 156 ? -17.400 5.769 16.680 1.00 86.75 156 GLN A C 1
ATOM 1191 O O . GLN A 1 156 ? -17.700 5.032 17.617 1.00 86.75 156 GLN A O 1
ATOM 1196 N N . SER A 1 157 ? -17.894 5.574 15.452 1.00 84.06 157 SER A N 1
ATOM 1197 C CA . SER A 1 157 ? -18.838 4.492 15.135 1.00 84.06 157 SER A CA 1
ATOM 1198 C C . SER A 1 157 ? -18.244 3.099 15.370 1.00 84.06 157 SER A C 1
ATOM 1200 O O . SER A 1 157 ? -18.930 2.184 15.828 1.00 84.06 157 SER A O 1
ATOM 1202 N N . ALA A 1 158 ? -16.966 2.897 15.054 1.00 82.38 158 ALA A N 1
ATOM 1203 C CA . ALA A 1 158 ? -16.307 1.618 15.275 1.00 82.38 158 ALA A CA 1
ATOM 1204 C C . ALA A 1 158 ? -15.986 1.365 16.753 1.00 82.38 158 ALA A C 1
ATOM 1206 O O . ALA A 1 158 ? -16.180 0.241 17.215 1.00 82.38 158 ALA A O 1
ATOM 1207 N N . ILE A 1 159 ? -15.584 2.396 17.504 1.00 86.50 159 ILE A N 1
ATOM 1208 C CA . ILE A 1 159 ? -15.429 2.298 18.959 1.00 86.50 159 ILE A CA 1
ATOM 1209 C C . ILE A 1 159 ? -16.769 1.910 19.588 1.00 86.50 159 ILE A C 1
ATOM 1211 O O . ILE A 1 159 ? -16.816 0.888 20.261 1.00 86.50 159 ILE A O 1
ATOM 1215 N N . ALA A 1 160 ? -17.864 2.614 19.282 1.00 86.38 160 ALA A N 1
ATOM 1216 C CA . ALA A 1 160 ? -19.191 2.295 19.818 1.00 86.38 160 ALA A CA 1
ATOM 1217 C C . ALA A 1 160 ? -19.597 0.825 19.582 1.00 86.38 160 ALA A C 1
ATOM 1219 O O . ALA A 1 160 ? -20.093 0.163 20.488 1.00 86.38 160 ALA A O 1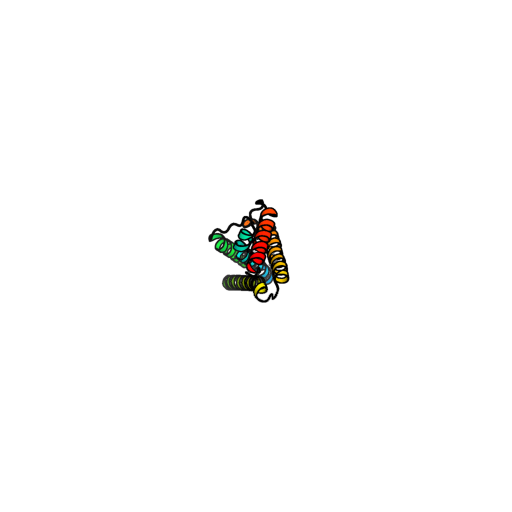
ATOM 1220 N N . ARG A 1 161 ? -19.294 0.259 18.405 1.00 84.19 161 ARG A N 1
ATOM 1221 C CA . ARG A 1 161 ? -19.549 -1.166 18.116 1.00 84.19 161 ARG A CA 1
ATOM 1222 C C . ARG A 1 161 ? -18.708 -2.124 18.962 1.00 84.19 161 ARG A C 1
ATOM 1224 O O . ARG A 1 161 ? -19.212 -3.160 19.385 1.00 84.19 161 ARG A O 1
ATOM 1231 N N . ILE A 1 162 ? -17.437 -1.800 19.211 1.00 82.44 162 ILE A N 1
ATOM 1232 C CA . ILE A 1 162 ? -16.577 -2.579 20.121 1.00 82.44 162 ILE A CA 1
ATOM 1233 C C . ILE A 1 162 ? -17.153 -2.537 21.542 1.00 82.44 162 ILE A C 1
ATOM 1235 O O . ILE A 1 162 ? -17.161 -3.545 22.251 1.00 82.44 162 ILE A O 1
ATOM 1239 N N . GLU A 1 163 ? -17.651 -1.373 21.948 1.00 82.88 163 GLU A N 1
ATOM 1240 C CA . GLU A 1 163 ? -18.243 -1.143 23.260 1.00 82.88 163 GLU A CA 1
ATOM 1241 C C . GLU A 1 163 ? -19.556 -1.908 23.473 1.00 82.88 163 GLU A C 1
ATOM 1243 O O . GLU A 1 163 ? -19.739 -2.532 24.523 1.00 82.88 163 GLU A O 1
ATOM 1248 N N . GLU A 1 164 ? -20.430 -1.914 22.467 1.00 83.50 164 GLU A N 1
ATOM 1249 C CA . GLU A 1 164 ? -21.677 -2.685 22.446 1.00 83.50 164 GLU A CA 1
ATOM 1250 C C . GLU A 1 164 ? -21.409 -4.195 22.458 1.00 83.50 164 GLU A C 1
ATOM 1252 O O . GLU A 1 164 ? -21.963 -4.909 23.291 1.00 83.50 164 GLU A O 1
ATOM 1257 N N . ALA A 1 165 ? -20.503 -4.685 21.604 1.00 76.88 165 ALA A N 1
ATOM 1258 C CA . ALA A 1 165 ? -20.173 -6.111 21.507 1.00 76.88 165 ALA A CA 1
ATOM 1259 C C . ALA A 1 165 ? -19.510 -6.681 22.774 1.00 76.88 165 ALA A C 1
ATOM 1261 O O . ALA A 1 165 ? -19.504 -7.893 22.982 1.00 76.88 165 ALA A O 1
ATOM 1262 N N . SER A 1 166 ? -18.949 -5.810 23.615 1.00 67.94 166 SER A N 1
ATOM 1263 C CA . SER A 1 166 ? -18.281 -6.177 24.867 1.00 67.94 166 SER A CA 1
ATOM 1264 C C . SER A 1 166 ? -19.180 -6.028 26.103 1.00 67.94 166 SER A C 1
ATOM 1266 O O . SER A 1 166 ? -18.699 -6.230 27.219 1.00 67.94 166 SER A O 1
ATOM 1268 N N . SER A 1 167 ? -20.447 -5.625 25.947 1.00 63.22 167 SER A N 1
ATOM 1269 C CA . SER A 1 167 ? -21.379 -5.504 27.075 1.00 63.22 167 SER A CA 1
ATOM 1270 C C . SER A 1 167 ? -21.990 -6.872 27.415 1.00 63.22 167 SER A C 1
ATOM 1272 O O . SER A 1 167 ? -22.578 -7.501 26.535 1.00 63.22 167 SER A O 1
ATOM 1274 N N . PRO A 1 168 ? -21.857 -7.365 28.661 1.00 55.31 168 PRO A N 1
ATOM 1275 C CA . PRO A 1 168 ? -22.525 -8.592 29.080 1.00 55.31 168 PRO A CA 1
ATOM 1276 C C . PRO A 1 168 ? -24.043 -8.363 29.138 1.00 55.31 168 PRO A C 1
ATOM 1278 O O . PRO A 1 168 ? -24.488 -7.364 29.703 1.00 55.31 168 PRO A O 1
ATOM 1281 N N . ASN A 1 169 ? -24.814 -9.282 28.543 1.00 51.59 169 ASN A N 1
ATOM 1282 C CA . ASN A 1 169 ? -26.256 -9.413 28.800 1.00 51.59 169 ASN A CA 1
ATOM 1283 C C . ASN A 1 169 ? -26.521 -9.764 30.267 1.00 51.59 169 ASN A C 1
ATOM 1285 O O . ASN A 1 169 ? -25.742 -10.579 30.818 1.00 51.59 169 ASN A O 1
#

pLDDT: mean 76.76, std 16.33, range [36.88, 96.5]

Sequence (169 aa):
MRGITGAIALVSTLAAFHPARAQGADYLAFGDHAKDVARIANSIGTCKSLGYDVDDRPQVLDELRDIALRTAVMADVDRQTAETMLVDALKREQSDAEFMTSLPAHIDTREKLVVRFRETMSFWNDRCGALASGDLGSRYVRKGANQPAAYEAVLQSAIARIEEASSPN